Protein AF-A0AAJ1X9V8-F1 (afdb_monomer_lite)

pLDDT: mean 85.14, std 13.96, range [41.12, 97.44]

Sequence (132 aa):
MFTKIAKESKKNFLEWLINKDMLVNNEAIYLINYFINNYELLDKFHFVELEGLNKAPTTLEIRTKCGLKERQAHLEFIDKNKNFETNSISEVIHFLQYNPQLEVYIGIKMEKLLCIEILDIIEENPFYKDDK

Secondary structure (DSSP, 8-state):
---PPPHHHHHHHHHHHHHTT--SSHHHHHHHHHHHH-GGGGGTEEE--STTGGGSSEEEEEE-GGG-SS-S--EEEEETTTTEEE--HHHHHHHHHH-TT--EEEEEE--GGGHHHHHTT----TT-----

Radius of gyration: 13.92 Å; chains: 1; bounding box: 39×30×36 Å

Structure (mmCIF, N/CA/C/O backbone):
data_AF-A0AAJ1X9V8-F1
#
_entry.id   AF-A0AAJ1X9V8-F1
#
loop_
_atom_site.group_PDB
_atom_site.id
_atom_site.type_symbol
_atom_site.label_atom_id
_atom_site.label_alt_id
_atom_site.label_comp_id
_atom_site.label_asym_id
_atom_site.label_entity_id
_atom_site.label_seq_id
_atom_site.pdbx_PDB_ins_code
_atom_site.Cartn_x
_atom_site.Cartn_y
_atom_site.Cartn_z
_atom_site.occupancy
_atom_site.B_iso_or_equiv
_atom_site.auth_seq_id
_atom_site.auth_comp_id
_atom_site.auth_asym_id
_atom_site.auth_atom_id
_atom_site.pdbx_PDB_model_num
ATOM 1 N N . MET A 1 1 ? -19.697 -6.909 -3.182 1.00 41.12 1 MET A N 1
ATOM 2 C CA . MET A 1 1 ? -19.212 -7.934 -2.226 1.00 41.12 1 MET A CA 1
ATOM 3 C C . MET A 1 1 ? -17.741 -7.619 -2.123 1.00 41.12 1 MET A C 1
ATOM 5 O O . MET A 1 1 ? -17.102 -7.707 -3.153 1.00 41.12 1 MET A O 1
ATOM 9 N N . PHE A 1 2 ? -17.217 -7.204 -0.969 1.00 57.88 2 PHE A N 1
ATOM 10 C CA . PHE A 1 2 ? -15.798 -6.847 -0.899 1.00 57.88 2 PHE A CA 1
ATOM 11 C C . PHE A 1 2 ? -14.946 -8.098 -1.125 1.00 57.88 2 PHE A C 1
ATOM 13 O O . PHE A 1 2 ? -14.924 -9.002 -0.285 1.00 57.88 2 PHE A O 1
ATOM 20 N N . THR A 1 3 ? -14.303 -8.182 -2.287 1.00 67.25 3 THR A N 1
ATOM 21 C CA . THR A 1 3 ? -13.445 -9.313 -2.639 1.00 67.25 3 THR A CA 1
ATOM 22 C C . THR A 1 3 ? -12.133 -9.167 -1.887 1.00 67.25 3 THR A C 1
ATOM 24 O O . THR A 1 3 ? -11.298 -8.347 -2.247 1.00 67.25 3 THR A O 1
ATOM 27 N N . LYS A 1 4 ? -11.954 -9.952 -0.821 1.00 77.88 4 LYS A N 1
ATOM 28 C CA . LYS A 1 4 ? -10.675 -10.018 -0.115 1.00 77.88 4 LYS A CA 1
ATOM 29 C C . LYS A 1 4 ? -9.719 -10.914 -0.900 1.00 77.88 4 LYS A C 1
ATOM 31 O O . LYS A 1 4 ? -9.982 -12.105 -1.063 1.00 77.88 4 LYS A O 1
ATOM 36 N N . ILE A 1 5 ? -8.601 -10.351 -1.345 1.00 90.88 5 ILE A N 1
ATOM 37 C CA . ILE A 1 5 ? -7.533 -11.098 -2.018 1.00 90.88 5 ILE A CA 1
ATOM 38 C C . IL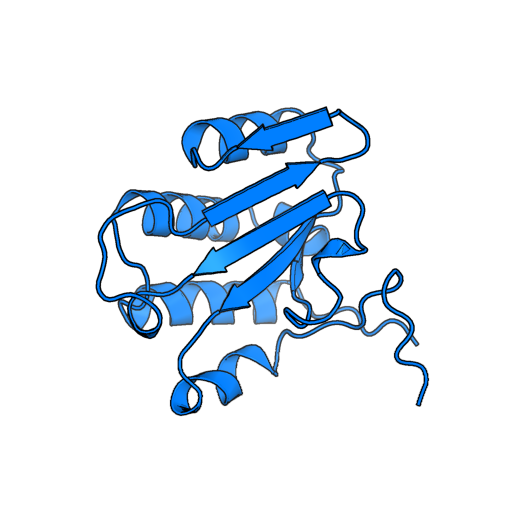E A 1 5 ? -6.659 -11.822 -0.985 1.00 90.88 5 ILE A C 1
ATOM 40 O O . ILE A 1 5 ? -6.370 -11.298 0.095 1.00 90.88 5 ILE A O 1
ATOM 44 N N . ALA A 1 6 ? -6.226 -13.040 -1.317 1.00 91.88 6 ALA A N 1
ATOM 45 C CA . ALA A 1 6 ? -5.348 -13.835 -0.466 1.00 91.88 6 ALA A CA 1
ATOM 46 C C . ALA A 1 6 ? -3.975 -13.163 -0.275 1.00 91.88 6 ALA A C 1
ATOM 48 O O . ALA A 1 6 ? -3.389 -12.635 -1.221 1.00 91.88 6 ALA A O 1
ATOM 49 N N . LYS A 1 7 ? -3.419 -13.247 0.944 1.00 93.50 7 LYS A N 1
ATOM 50 C CA . LYS A 1 7 ? -2.073 -12.728 1.257 1.00 93.50 7 LYS A CA 1
ATOM 51 C C . LYS A 1 7 ? -0.994 -13.278 0.321 1.00 93.50 7 LYS A C 1
ATOM 53 O O . LYS A 1 7 ? -0.075 -12.555 -0.047 1.00 93.50 7 LYS A O 1
ATOM 58 N N . GLU A 1 8 ? -1.120 -14.542 -0.071 1.00 94.06 8 GLU A N 1
ATOM 59 C CA . GLU A 1 8 ? -0.164 -15.210 -0.952 1.00 94.06 8 GLU A CA 1
ATOM 60 C C . GLU A 1 8 ? -0.135 -14.576 -2.346 1.00 94.06 8 GLU A C 1
ATOM 62 O O . GLU A 1 8 ? 0.944 -14.277 -2.846 1.00 94.06 8 GLU A O 1
ATOM 67 N N . SER A 1 9 ? -1.294 -14.248 -2.927 1.00 93.69 9 SER A N 1
ATOM 68 C CA . SER A 1 9 ? -1.371 -13.532 -4.208 1.00 93.69 9 SER A CA 1
ATOM 69 C C . SER A 1 9 ? -0.685 -12.166 -4.132 1.00 93.69 9 SER A C 1
ATOM 71 O O . SER A 1 9 ? 0.111 -11.820 -5.003 1.00 93.69 9 SER A O 1
ATOM 73 N N . LYS A 1 10 ? -0.919 -11.421 -3.042 1.00 94.94 10 LYS A N 1
ATOM 74 C CA . LYS A 1 10 ? -0.259 -10.129 -2.789 1.00 94.94 10 LYS A CA 1
ATOM 75 C C . LYS A 1 10 ? 1.256 -10.293 -2.687 1.00 94.94 10 LYS A C 1
ATOM 77 O O . LYS A 1 10 ? 1.998 -9.548 -3.318 1.00 94.94 10 LYS A O 1
ATOM 82 N N . LYS A 1 11 ? 1.724 -11.286 -1.927 1.00 95.19 11 LYS A N 1
ATOM 83 C CA . LYS A 1 11 ? 3.154 -11.583 -1.778 1.00 95.19 11 LYS A CA 1
ATOM 84 C C . LYS A 1 11 ? 3.799 -11.931 -3.121 1.00 95.19 11 LYS A C 1
ATOM 86 O O . LYS A 1 11 ? 4.819 -11.339 -3.460 1.00 95.19 11 LYS A O 1
ATOM 91 N N . ASN A 1 12 ? 3.180 -12.824 -3.892 1.00 93.88 12 ASN A N 1
ATOM 92 C CA . ASN A 1 12 ? 3.675 -13.247 -5.203 1.00 93.88 12 ASN A CA 1
ATOM 93 C C . ASN A 1 12 ? 3.793 -12.058 -6.165 1.00 93.88 12 ASN A C 1
ATOM 95 O O . ASN A 1 12 ? 4.797 -11.924 -6.864 1.00 93.88 12 ASN A O 1
ATOM 99 N N . PHE A 1 13 ? 2.810 -11.151 -6.156 1.00 92.75 13 PHE A N 1
ATOM 100 C CA . PHE A 1 13 ? 2.881 -9.915 -6.931 1.00 92.75 13 PHE A CA 1
ATOM 101 C C . PHE A 1 13 ? 4.042 -9.011 -6.484 1.00 92.75 13 PHE A C 1
ATOM 103 O O . PHE A 1 13 ? 4.776 -8.493 -7.323 1.00 92.75 13 PHE A O 1
ATOM 110 N N . LEU A 1 14 ? 4.244 -8.821 -5.176 1.00 92.19 14 LEU A N 1
ATOM 111 C CA . LEU A 1 14 ? 5.343 -7.994 -4.663 1.00 92.19 14 LEU A CA 1
ATOM 112 C C . LEU A 1 14 ? 6.723 -8.578 -5.015 1.00 92.19 14 LEU A C 1
ATOM 114 O O . LEU A 1 14 ? 7.632 -7.832 -5.385 1.00 92.19 14 LEU A O 1
ATOM 118 N N . GLU A 1 15 ? 6.876 -9.901 -4.953 1.00 92.38 15 GLU A N 1
ATOM 119 C CA . GLU A 1 15 ? 8.089 -10.597 -5.398 1.00 92.38 15 GLU A CA 1
ATOM 120 C C . GLU A 1 15 ? 8.301 -10.436 -6.911 1.00 92.38 15 GLU A C 1
ATOM 122 O O . GLU A 1 15 ? 9.410 -10.128 -7.357 1.00 92.38 15 GLU A O 1
ATOM 127 N N . TRP A 1 16 ? 7.239 -10.571 -7.712 1.00 90.19 16 TRP A N 1
ATOM 128 C CA . TRP A 1 16 ? 7.274 -10.292 -9.149 1.00 90.19 16 TRP A CA 1
ATOM 129 C C . TRP A 1 16 ? 7.700 -8.843 -9.438 1.00 90.19 16 TRP A C 1
ATOM 131 O O . TRP A 1 16 ? 8.563 -8.622 -10.291 1.00 90.19 16 TRP A O 1
ATOM 141 N N . LEU A 1 17 ? 7.176 -7.869 -8.685 1.00 86.75 17 LEU A N 1
ATOM 142 C CA . LEU A 1 17 ? 7.467 -6.442 -8.850 1.00 86.75 17 LEU A CA 1
ATOM 143 C C . LEU A 1 17 ? 8.957 -6.128 -8.634 1.00 86.75 17 LEU A C 1
ATOM 145 O O . LEU A 1 17 ? 9.538 -5.344 -9.391 1.00 86.75 17 LEU A O 1
ATOM 149 N N . ILE A 1 18 ? 9.586 -6.762 -7.637 1.00 86.38 18 ILE A N 1
ATOM 150 C CA . ILE A 1 18 ? 11.037 -6.668 -7.404 1.00 86.38 18 ILE A CA 1
ATOM 151 C C . ILE A 1 18 ? 11.807 -7.347 -8.542 1.00 86.38 18 ILE A C 1
ATOM 153 O O . ILE A 1 18 ? 12.726 -6.750 -9.102 1.00 86.38 18 ILE A O 1
ATOM 157 N N . ASN A 1 19 ? 11.427 -8.573 -8.913 1.00 85.75 19 ASN A N 1
ATOM 158 C CA . ASN A 1 19 ? 12.141 -9.372 -9.915 1.00 85.75 19 ASN A CA 1
ATOM 159 C C . ASN A 1 19 ? 12.144 -8.738 -11.312 1.00 85.75 19 ASN A C 1
ATOM 161 O O . ASN A 1 19 ? 13.069 -8.961 -12.093 1.00 85.75 19 ASN A O 1
ATOM 165 N N . LYS A 1 20 ? 11.127 -7.938 -11.641 1.00 80.25 20 LYS A N 1
ATOM 166 C CA . LYS A 1 20 ? 11.059 -7.181 -12.899 1.00 80.25 20 LYS A CA 1
ATOM 167 C C . LYS A 1 20 ? 11.894 -5.899 -12.896 1.00 80.25 20 LYS A C 1
ATOM 169 O O . LYS A 1 20 ? 11.856 -5.169 -13.882 1.00 80.25 20 LYS A O 1
ATOM 174 N N . ASP A 1 21 ? 12.625 -5.619 -11.815 1.00 71.19 21 ASP A N 1
ATOM 175 C CA . ASP A 1 21 ? 13.416 -4.399 -11.621 1.00 71.19 21 ASP A CA 1
ATOM 176 C C . ASP A 1 21 ? 12.591 -3.117 -11.857 1.00 71.19 21 ASP A C 1
ATOM 178 O O . ASP A 1 21 ? 13.103 -2.085 -12.284 1.00 71.19 21 ASP A O 1
ATOM 182 N N . MET A 1 22 ? 11.283 -3.152 -11.572 1.00 71.06 22 MET A N 1
ATOM 183 C CA . MET A 1 22 ? 10.367 -2.035 -11.850 1.00 71.06 22 MET A CA 1
ATOM 184 C C . MET A 1 22 ? 10.496 -0.883 -10.845 1.00 71.06 22 MET A C 1
ATOM 186 O O . MET A 1 22 ? 9.930 0.193 -11.051 1.00 71.06 22 MET A O 1
ATOM 190 N N . LEU A 1 23 ? 11.231 -1.090 -9.754 1.00 70.94 23 LEU A N 1
ATOM 191 C CA . LEU A 1 23 ? 11.399 -0.126 -8.670 1.00 70.94 23 LEU A CA 1
ATOM 192 C C . LEU A 1 23 ? 12.619 0.755 -8.917 1.00 70.94 23 LEU A C 1
ATOM 194 O O . LEU A 1 23 ? 13.697 0.262 -9.229 1.00 70.94 23 LEU A O 1
ATOM 198 N N . VAL A 1 24 ? 12.444 2.070 -8.789 1.00 65.94 24 VAL A N 1
ATOM 199 C CA . VAL A 1 24 ? 13.407 3.079 -9.269 1.00 65.94 24 VAL A CA 1
ATOM 200 C C . VAL A 1 24 ? 14.693 3.138 -8.454 1.00 65.94 24 VAL A C 1
ATOM 202 O O . VAL A 1 24 ? 15.742 3.475 -8.999 1.00 65.94 24 VAL A O 1
ATOM 205 N N . ASN A 1 25 ? 14.622 2.820 -7.161 1.00 72.25 25 ASN A N 1
ATOM 206 C CA . ASN A 1 25 ? 15.746 2.938 -6.242 1.00 72.25 25 ASN A CA 1
ATOM 207 C C . ASN A 1 25 ? 15.747 1.834 -5.167 1.00 72.25 25 ASN A C 1
ATOM 209 O O . ASN A 1 25 ? 14.761 1.123 -4.960 1.00 72.25 25 ASN A O 1
ATOM 213 N N . ASN A 1 26 ? 16.877 1.727 -4.462 1.00 80.44 26 ASN A N 1
ATOM 214 C CA . ASN A 1 26 ? 17.083 0.752 -3.389 1.00 80.44 26 ASN A CA 1
ATOM 215 C C . ASN A 1 26 ? 16.113 0.940 -2.216 1.00 80.44 26 ASN A C 1
ATOM 217 O O . ASN A 1 26 ? 15.769 -0.033 -1.552 1.00 80.44 26 ASN A O 1
ATOM 221 N N . GLU A 1 27 ? 15.660 2.167 -1.959 1.00 80.75 27 GLU A N 1
ATOM 222 C CA . GLU A 1 27 ? 14.718 2.433 -0.873 1.00 80.75 27 GLU A CA 1
ATOM 223 C C . GLU A 1 27 ? 13.347 1.816 -1.174 1.00 80.75 27 GLU A C 1
ATOM 225 O O . GLU A 1 27 ? 12.765 1.164 -0.312 1.00 80.75 27 GLU A O 1
ATOM 230 N N . ALA A 1 28 ? 12.831 1.950 -2.398 1.00 80.94 28 ALA A N 1
ATOM 231 C CA . ALA A 1 28 ? 11.555 1.347 -2.779 1.00 80.94 28 ALA A CA 1
ATOM 232 C C . ALA A 1 28 ? 11.626 -0.184 -2.692 1.00 80.94 28 ALA A C 1
ATOM 234 O O . ALA A 1 28 ? 10.711 -0.816 -2.168 1.00 80.94 28 ALA A O 1
ATOM 235 N N . ILE A 1 29 ? 12.748 -0.775 -3.118 1.00 86.31 29 ILE A N 1
ATOM 236 C CA . ILE A 1 29 ? 13.023 -2.208 -2.928 1.00 86.31 29 ILE A CA 1
ATOM 237 C C . ILE A 1 29 ? 13.000 -2.564 -1.435 1.00 86.31 29 ILE A C 1
ATOM 239 O O . ILE A 1 29 ? 12.439 -3.590 -1.058 1.00 86.31 29 ILE A O 1
ATOM 243 N N . TYR A 1 30 ? 13.564 -1.716 -0.574 1.00 89.19 30 TYR A N 1
ATOM 244 C CA . TYR A 1 30 ? 13.553 -1.919 0.873 1.00 89.19 30 TYR A CA 1
ATOM 245 C C . TYR A 1 30 ? 12.134 -1.906 1.460 1.00 89.19 30 TYR A C 1
ATOM 247 O O . TYR A 1 30 ? 11.811 -2.787 2.255 1.00 89.19 30 TYR A O 1
ATOM 255 N N . LEU A 1 31 ? 11.261 -0.989 1.027 1.00 91.12 31 LEU A N 1
ATOM 256 C CA . LEU A 1 31 ? 9.857 -0.980 1.451 1.00 91.12 31 LEU A CA 1
ATOM 257 C C . LEU A 1 31 ? 9.112 -2.247 1.016 1.00 91.12 31 LEU A C 1
ATOM 259 O O . LEU A 1 31 ? 8.416 -2.861 1.822 1.00 91.12 31 LEU A O 1
ATOM 263 N N . ILE A 1 32 ? 9.263 -2.659 -0.245 1.00 91.69 32 ILE A N 1
ATOM 264 C CA . ILE A 1 32 ? 8.577 -3.858 -0.740 1.00 91.69 32 ILE A CA 1
ATOM 265 C C . ILE A 1 32 ? 9.105 -5.115 -0.039 1.00 91.69 32 ILE A C 1
ATOM 267 O O . ILE A 1 32 ? 8.316 -5.956 0.386 1.00 91.69 32 ILE A O 1
ATOM 271 N N . ASN A 1 33 ? 10.418 -5.214 0.186 1.00 92.31 33 ASN A N 1
ATOM 272 C CA . ASN A 1 33 ? 10.994 -6.285 1.000 1.00 92.31 33 ASN A CA 1
ATOM 273 C C . ASN A 1 33 ? 10.467 -6.260 2.437 1.00 92.31 33 ASN A C 1
ATOM 275 O O . ASN A 1 33 ? 10.203 -7.316 3.009 1.00 92.31 33 ASN A O 1
ATOM 279 N N . TYR A 1 34 ? 10.280 -5.078 3.028 1.00 93.75 34 TYR A N 1
ATOM 280 C CA . TYR A 1 34 ? 9.643 -4.954 4.336 1.00 93.75 34 TYR A CA 1
ATOM 281 C C . TYR A 1 34 ? 8.220 -5.530 4.310 1.00 93.75 34 TYR A C 1
ATOM 283 O O . TYR A 1 34 ? 7.874 -6.297 5.206 1.00 93.75 34 TYR A O 1
ATOM 291 N N . PHE A 1 35 ? 7.424 -5.266 3.272 1.00 94.19 35 PHE A N 1
ATOM 292 C CA . PHE A 1 35 ? 6.084 -5.850 3.129 1.00 94.19 35 PHE A CA 1
ATOM 293 C C . PHE A 1 35 ? 6.118 -7.376 2.988 1.00 94.19 35 PHE A C 1
ATOM 295 O O . PHE A 1 35 ? 5.374 -8.068 3.679 1.00 94.19 35 PHE A O 1
ATOM 302 N N . ILE A 1 36 ? 7.013 -7.910 2.152 1.00 94.12 36 ILE A N 1
ATOM 303 C CA . ILE A 1 36 ? 7.173 -9.360 1.941 1.00 94.12 36 ILE A CA 1
ATOM 304 C C . ILE A 1 36 ? 7.584 -10.068 3.241 1.00 94.12 36 ILE A C 1
ATOM 306 O O . ILE A 1 36 ? 7.046 -11.128 3.566 1.00 94.12 36 ILE A O 1
ATOM 310 N N . ASN A 1 37 ? 8.512 -9.477 4.000 1.00 94.62 37 ASN A N 1
ATOM 311 C CA . ASN A 1 37 ? 9.020 -10.046 5.250 1.00 94.62 37 ASN A CA 1
ATOM 312 C C . ASN A 1 37 ? 8.016 -9.949 6.410 1.00 94.62 37 ASN A C 1
ATOM 314 O O . ASN A 1 37 ? 8.090 -10.739 7.349 1.00 94.62 37 ASN A O 1
ATOM 318 N N . ASN A 1 38 ? 7.069 -9.011 6.350 1.00 94.81 38 ASN A N 1
ATOM 319 C CA . ASN A 1 38 ? 6.035 -8.816 7.364 1.00 94.81 38 ASN A CA 1
ATOM 320 C C . ASN A 1 38 ? 4.681 -9.282 6.822 1.00 94.81 38 ASN A C 1
ATOM 322 O O . ASN A 1 38 ? 3.769 -8.486 6.616 1.00 94.81 38 ASN A O 1
ATOM 326 N N . TYR A 1 39 ? 4.559 -10.594 6.607 1.00 92.62 39 TYR A N 1
ATOM 327 C CA . TYR A 1 39 ? 3.422 -11.219 5.923 1.00 92.62 39 TYR A CA 1
ATOM 328 C C . TYR A 1 39 ? 2.046 -10.829 6.490 1.00 92.62 39 TYR A C 1
ATOM 330 O O . TYR A 1 39 ? 1.089 -10.676 5.738 1.00 92.62 39 TYR A O 1
ATOM 338 N N . GLU A 1 40 ? 1.942 -10.603 7.801 1.00 91.94 40 GLU A N 1
ATOM 339 C CA . GLU A 1 40 ? 0.692 -10.185 8.451 1.00 91.94 40 GLU A CA 1
ATOM 340 C C . GLU A 1 40 ? 0.214 -8.786 8.031 1.00 91.94 40 GLU A C 1
ATOM 342 O O . GLU A 1 40 ? -0.988 -8.532 8.036 1.00 91.94 40 GLU A O 1
ATOM 347 N N . LEU A 1 41 ? 1.108 -7.893 7.587 1.00 93.00 41 LEU A N 1
ATOM 348 C CA . LEU A 1 41 ? 0.710 -6.588 7.045 1.00 93.00 41 LEU A CA 1
ATOM 349 C C . LEU A 1 41 ? -0.080 -6.728 5.739 1.00 93.00 41 LEU A C 1
ATOM 351 O O . LEU A 1 41 ? -0.923 -5.888 5.443 1.00 93.00 41 LEU A O 1
ATOM 355 N N . LEU A 1 42 ? 0.130 -7.806 4.974 1.00 93.88 42 LEU A N 1
ATOM 356 C CA . LEU A 1 42 ? -0.576 -8.022 3.707 1.00 93.88 42 LEU A CA 1
ATOM 357 C C . LEU A 1 42 ? -2.081 -8.261 3.896 1.00 93.88 42 LEU A C 1
ATOM 359 O O . LEU A 1 42 ? -2.854 -8.052 2.961 1.00 93.88 42 LEU A O 1
ATOM 363 N N . ASP A 1 43 ? -2.516 -8.664 5.095 1.00 93.44 43 ASP A N 1
ATOM 364 C CA . ASP A 1 43 ? -3.943 -8.726 5.434 1.00 93.44 43 ASP A CA 1
ATOM 365 C C . ASP A 1 43 ? -4.579 -7.337 5.557 1.00 93.44 43 ASP A C 1
ATOM 367 O O . ASP A 1 43 ? -5.795 -7.228 5.406 1.00 93.44 43 ASP A O 1
ATOM 371 N N . LYS A 1 44 ? -3.759 -6.317 5.836 1.00 95.00 44 LYS A N 1
ATOM 372 C CA . LYS A 1 44 ? -4.153 -4.922 6.061 1.00 95.00 44 LYS A CA 1
ATOM 373 C C . LYS A 1 44 ? -3.933 -4.019 4.856 1.00 95.00 44 LYS A C 1
ATOM 375 O O . LYS A 1 44 ? -4.301 -2.849 4.860 1.00 95.00 44 LYS A O 1
ATOM 380 N N . PHE A 1 45 ? -3.261 -4.532 3.836 1.00 95.62 45 PHE A N 1
ATOM 381 C CA . PHE A 1 45 ? -2.947 -3.778 2.635 1.00 95.62 45 PHE A CA 1
ATOM 382 C C . PHE A 1 45 ? -3.945 -4.112 1.548 1.00 95.62 45 PHE A C 1
ATOM 384 O O . PHE A 1 45 ? -3.992 -5.252 1.095 1.00 95.62 45 PHE A O 1
ATOM 391 N N . HIS A 1 46 ? -4.708 -3.118 1.120 1.00 95.31 46 HIS A N 1
ATOM 392 C CA . HIS A 1 46 ? -5.696 -3.247 0.060 1.00 95.31 46 HIS A CA 1
ATOM 393 C C . HIS A 1 46 ? -5.140 -2.625 -1.206 1.00 95.31 46 HIS A C 1
ATOM 395 O O . HIS A 1 46 ? -5.013 -1.404 -1.289 1.00 95.31 46 HIS A O 1
ATOM 401 N N . PHE A 1 47 ? -4.783 -3.449 -2.184 1.00 94.38 47 PHE A N 1
ATOM 402 C CA . PHE A 1 47 ? -4.348 -2.926 -3.473 1.00 94.38 47 PHE A CA 1
ATOM 403 C C . PHE A 1 47 ? -5.587 -2.511 -4.250 1.00 94.38 47 PHE A C 1
ATOM 405 O O . PHE A 1 47 ? -6.472 -3.323 -4.471 1.00 94.38 47 PHE A O 1
ATOM 412 N N . VAL A 1 48 ? -5.681 -1.243 -4.621 1.00 93.38 48 VAL A N 1
ATOM 413 C CA . VAL A 1 48 ? -6.866 -0.679 -5.275 1.00 93.38 48 VAL A CA 1
ATOM 414 C C . VAL A 1 48 ? -6.461 0.059 -6.537 1.00 93.38 48 VAL A C 1
ATOM 416 O O . VAL A 1 48 ? 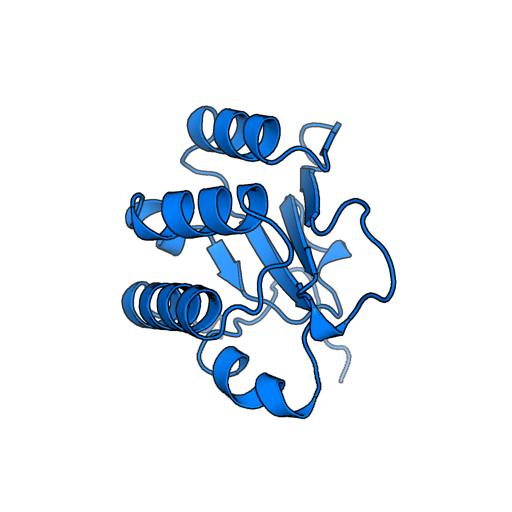-5.289 0.395 -6.740 1.00 93.38 48 VAL A O 1
ATOM 419 N N . GLU A 1 49 ? -7.435 0.321 -7.402 1.00 90.50 49 GLU A N 1
ATOM 420 C CA . GLU A 1 49 ? -7.198 1.191 -8.545 1.00 90.50 49 GLU A CA 1
ATOM 421 C C . GLU A 1 49 ? -6.718 2.575 -8.081 1.00 90.50 49 GLU A C 1
ATOM 423 O O . GLU A 1 49 ? -7.110 3.088 -7.030 1.00 90.50 49 GLU A O 1
ATOM 428 N N . LEU A 1 50 ? -5.837 3.193 -8.875 1.00 88.88 50 LEU A N 1
ATOM 429 C CA . LEU A 1 50 ? -5.372 4.558 -8.602 1.00 88.88 50 LEU A CA 1
ATOM 430 C C . LEU A 1 50 ? -6.538 5.549 -8.595 1.00 88.88 50 LEU A C 1
ATOM 432 O O . LEU A 1 50 ? -6.522 6.531 -7.850 1.00 88.88 50 LEU A O 1
ATOM 436 N N . GLU A 1 51 ? -7.549 5.290 -9.425 1.00 87.62 51 GLU A N 1
ATOM 437 C CA . GLU A 1 51 ? -8.788 6.043 -9.393 1.00 87.62 51 GLU A CA 1
ATOM 438 C C . GLU A 1 51 ? -9.519 5.773 -8.071 1.00 87.62 51 GLU A C 1
ATOM 440 O O . GLU A 1 51 ? -9.813 4.640 -7.708 1.00 87.62 51 GLU A O 1
ATOM 445 N N . GLY A 1 52 ? -9.752 6.831 -7.293 1.00 84.81 52 GLY A N 1
ATOM 446 C CA . GLY A 1 52 ? -10.396 6.713 -5.988 1.00 84.81 52 GLY A CA 1
ATOM 447 C C . GLY A 1 52 ? -9.472 6.376 -4.818 1.00 84.81 52 GLY A C 1
ATOM 448 O O . GLY A 1 52 ? -9.937 6.420 -3.676 1.00 84.81 52 GLY A O 1
ATOM 449 N N . LEU A 1 53 ? -8.172 6.130 -5.043 1.00 93.00 53 LEU A N 1
ATOM 450 C CA . LEU A 1 53 ? -7.190 5.926 -3.966 1.00 93.00 53 LEU A CA 1
ATOM 451 C C . LEU A 1 53 ? -7.278 7.054 -2.931 1.00 93.00 53 LEU A C 1
ATOM 453 O O . LEU A 1 53 ? -7.454 6.811 -1.740 1.00 93.00 53 LEU A O 1
ATOM 457 N N . ASN A 1 54 ? -7.293 8.301 -3.407 1.00 91.62 54 ASN A N 1
ATOM 458 C CA . ASN A 1 54 ? -7.392 9.503 -2.582 1.00 91.62 54 ASN A CA 1
ATOM 459 C C . ASN A 1 54 ? -8.700 9.633 -1.777 1.00 91.62 54 ASN A C 1
ATOM 461 O O . ASN A 1 54 ? -8.850 10.613 -1.046 1.00 91.62 54 ASN A O 1
ATOM 465 N N . LYS A 1 55 ? -9.662 8.712 -1.891 1.00 93.88 55 LYS A N 1
ATOM 466 C CA . LYS A 1 55 ? -10.865 8.667 -1.046 1.00 93.88 55 LYS A CA 1
ATOM 467 C C . LYS A 1 55 ? -10.645 7.874 0.235 1.00 93.88 55 LYS A C 1
ATOM 469 O O . LYS A 1 55 ? -11.309 8.161 1.227 1.00 93.88 55 LYS A O 1
ATOM 474 N N . ALA A 1 56 ? -9.688 6.951 0.246 1.00 95.19 56 ALA A N 1
ATOM 475 C CA . ALA A 1 56 ? -9.376 6.156 1.422 1.00 95.19 56 ALA A CA 1
ATOM 476 C C . ALA A 1 56 ? -8.735 7.011 2.541 1.00 95.19 56 ALA A C 1
ATOM 478 O O . ALA A 1 56 ? -8.168 8.078 2.263 1.00 95.19 56 ALA A O 1
ATOM 479 N N . PRO A 1 57 ? -8.854 6.595 3.817 1.00 95.75 57 PRO A N 1
ATOM 480 C CA . PRO A 1 57 ? -8.317 7.340 4.957 1.00 95.75 57 PRO A CA 1
ATOM 481 C C . PRO A 1 57 ? -6.789 7.286 5.034 1.00 95.75 57 PRO A C 1
ATOM 483 O O . PRO A 1 57 ? -6.166 8.298 5.357 1.00 95.75 57 PRO A O 1
ATOM 486 N N . THR A 1 58 ? -6.211 6.130 4.704 1.00 97.38 58 THR A N 1
ATOM 487 C CA . THR A 1 58 ? -4.768 5.901 4.676 1.00 97.38 58 THR A CA 1
ATOM 488 C C . THR A 1 58 ? -4.380 5.358 3.313 1.00 97.38 58 THR A C 1
ATOM 490 O O . THR A 1 58 ? -4.851 4.292 2.912 1.00 97.38 58 THR A O 1
ATOM 493 N N . THR A 1 59 ? -3.535 6.090 2.601 1.00 97.31 59 THR A N 1
ATOM 494 C CA . THR A 1 59 ? -3.153 5.799 1.222 1.00 97.31 59 THR A CA 1
ATOM 495 C C . THR A 1 59 ? -1.652 5.680 1.081 1.00 97.31 59 THR A C 1
ATOM 497 O O . THR A 1 59 ? -0.900 6.427 1.703 1.00 97.31 59 THR A O 1
ATOM 500 N N . LEU A 1 60 ? -1.234 4.778 0.206 1.00 95.88 60 LEU A N 1
ATOM 501 C CA . LEU A 1 60 ? 0.133 4.629 -0.251 1.00 95.88 60 LEU A CA 1
ATOM 502 C C . LEU A 1 60 ? 0.126 4.568 -1.781 1.00 95.88 60 LEU A C 1
ATOM 504 O O . LEU A 1 60 ? -0.281 3.566 -2.366 1.00 95.88 60 LEU A O 1
ATOM 508 N N . GLU A 1 61 ? 0.566 5.629 -2.444 1.00 93.06 61 GLU A N 1
ATOM 509 C CA . GLU A 1 61 ? 0.797 5.602 -3.889 1.00 93.06 61 GLU A CA 1
ATOM 510 C C . GLU A 1 61 ? 2.252 5.211 -4.166 1.00 93.06 61 GLU A C 1
ATOM 512 O O . GLU A 1 61 ? 3.166 5.793 -3.589 1.00 93.06 61 GLU A O 1
ATOM 517 N N . ILE A 1 62 ? 2.481 4.251 -5.066 1.00 89.38 62 ILE A N 1
ATOM 518 C CA . ILE A 1 62 ? 3.816 3.831 -5.518 1.00 89.38 62 ILE A CA 1
ATOM 519 C C . ILE A 1 62 ? 3.922 4.046 -7.028 1.00 89.38 62 ILE A C 1
ATOM 521 O O . ILE A 1 62 ? 3.082 3.582 -7.800 1.00 89.38 62 ILE A O 1
ATOM 525 N N . ARG A 1 63 ? 4.986 4.711 -7.482 1.00 85.25 63 ARG A N 1
ATOM 526 C CA . ARG A 1 63 ? 5.251 4.983 -8.904 1.00 85.25 63 ARG A CA 1
ATOM 527 C C . ARG A 1 63 ? 6.462 4.175 -9.373 1.00 85.25 63 ARG A C 1
ATOM 529 O O . ARG A 1 63 ? 7.557 4.313 -8.838 1.00 85.25 63 ARG A O 1
ATOM 536 N N . THR A 1 64 ? 6.274 3.321 -10.376 1.00 78.88 64 THR A N 1
ATOM 537 C CA . THR A 1 64 ? 7.348 2.474 -10.936 1.00 78.88 64 THR A CA 1
ATOM 538 C C . THR A 1 64 ? 8.227 3.240 -11.942 1.00 78.88 64 THR A C 1
ATOM 540 O O . THR A 1 64 ? 7.827 4.294 -12.446 1.00 78.88 64 THR A O 1
ATOM 543 N N . LYS A 1 65 ? 9.423 2.707 -12.261 1.00 70.75 65 LYS A N 1
ATOM 544 C CA . LYS A 1 65 ? 10.438 3.298 -13.176 1.00 70.75 65 LYS A CA 1
ATOM 545 C C . LYS A 1 65 ? 9.850 3.785 -14.494 1.00 70.75 65 LYS A C 1
ATOM 547 O O . LYS A 1 65 ? 10.207 4.841 -15.000 1.00 70.75 65 LYS A O 1
ATOM 552 N N . CYS A 1 66 ? 8.914 3.015 -15.015 1.00 56.56 66 CYS A N 1
ATOM 553 C CA . CYS A 1 66 ? 8.271 3.208 -16.301 1.00 56.56 66 CYS A CA 1
ATOM 554 C C . CYS A 1 66 ? 7.337 4.435 -16.383 1.00 56.56 66 CYS A C 1
ATOM 556 O O . CYS A 1 66 ? 6.880 4.803 -17.461 1.00 56.56 66 CYS A O 1
ATOM 558 N N . GLY A 1 67 ? 7.049 5.104 -15.260 1.00 52.44 67 GLY A N 1
ATOM 559 C CA . GLY A 1 67 ? 6.221 6.314 -15.224 1.00 52.44 67 GLY A CA 1
ATOM 560 C C . GLY A 1 67 ? 6.993 7.636 -15.188 1.00 52.44 67 GLY A C 1
ATOM 561 O O . GLY A 1 67 ? 6.356 8.690 -15.207 1.00 52.44 67 GLY A O 1
ATOM 562 N N . LEU A 1 68 ? 8.328 7.614 -15.083 1.00 50.44 68 LEU A N 1
ATOM 563 C CA . LEU A 1 68 ? 9.120 8.795 -14.729 1.00 50.44 68 LEU A CA 1
ATOM 564 C C . LEU A 1 68 ? 10.373 8.952 -15.597 1.00 50.44 68 LEU A C 1
ATOM 566 O O . LEU A 1 68 ? 11.186 8.045 -15.733 1.00 50.44 68 LEU A O 1
ATOM 570 N N . LYS A 1 69 ? 10.568 10.169 -16.119 1.00 52.41 69 LYS A N 1
ATOM 571 C CA . LYS A 1 69 ? 11.868 10.647 -16.618 1.00 52.41 69 LYS A CA 1
ATOM 572 C C . LYS A 1 69 ? 12.770 11.185 -15.492 1.00 52.41 69 LYS A C 1
ATOM 574 O O . LYS A 1 69 ? 13.917 11.524 -15.762 1.00 52.41 69 LYS A O 1
ATOM 579 N N . GLU A 1 70 ? 12.283 11.276 -14.250 1.00 49.53 70 GLU A N 1
ATOM 580 C CA . GLU A 1 70 ? 12.938 12.034 -13.172 1.00 49.53 70 GLU A CA 1
ATOM 581 C C . GLU A 1 70 ? 13.096 11.268 -11.848 1.00 49.53 70 GLU A C 1
ATOM 583 O O . GLU A 1 70 ? 12.357 10.334 -11.553 1.00 49.53 70 GLU A O 1
ATOM 588 N N . ARG A 1 71 ? 14.096 11.696 -11.059 1.00 48.31 71 ARG A N 1
ATOM 589 C CA . ARG A 1 71 ? 14.713 11.016 -9.899 1.00 48.31 71 ARG A CA 1
ATOM 590 C C . ARG A 1 71 ? 14.153 11.421 -8.518 1.00 48.31 71 ARG A C 1
ATOM 592 O O . ARG A 1 71 ? 14.886 11.321 -7.536 1.00 48.31 71 ARG A O 1
ATOM 599 N N . GLN A 1 72 ? 12.927 11.936 -8.405 1.00 48.56 72 GLN A N 1
ATOM 600 C CA . GLN A 1 72 ? 12.385 12.387 -7.108 1.00 48.56 72 GLN A CA 1
ATOM 601 C C . GLN A 1 72 ? 11.043 11.731 -6.745 1.00 48.56 72 GLN A C 1
ATOM 603 O O . GLN A 1 72 ? 10.204 11.498 -7.612 1.00 48.56 72 GLN A O 1
ATOM 608 N N . ALA A 1 73 ? 10.932 11.406 -5.447 1.00 51.84 73 ALA A N 1
ATOM 609 C CA . ALA A 1 73 ? 9.822 10.820 -4.683 1.00 51.84 73 ALA A CA 1
ATOM 610 C C . ALA A 1 73 ? 8.836 9.935 -5.472 1.00 51.84 73 ALA A C 1
ATOM 612 O O . ALA A 1 73 ? 7.840 10.380 -6.039 1.00 51.84 73 ALA A O 1
ATOM 613 N N . HIS A 1 74 ? 9.113 8.632 -5.461 1.00 74.88 74 HIS A N 1
ATOM 614 C CA . HIS A 1 74 ? 8.341 7.595 -6.162 1.00 74.88 74 HIS A CA 1
ATOM 615 C C . HIS A 1 74 ? 7.267 6.952 -5.288 1.00 74.88 74 HIS A C 1
ATOM 617 O O . HIS A 1 74 ? 6.762 5.874 -5.602 1.00 74.88 74 HIS A O 1
ATOM 623 N N . LEU A 1 75 ? 6.964 7.604 -4.174 1.00 88.06 75 LEU A N 1
ATOM 624 C CA . LEU A 1 75 ? 6.062 7.127 -3.157 1.00 88.06 75 LEU A CA 1
ATOM 625 C C . LEU A 1 75 ? 5.446 8.320 -2.438 1.00 88.06 75 LEU A C 1
ATOM 627 O O . LEU A 1 75 ? 6.162 9.275 -2.146 1.00 88.06 75 LEU A O 1
ATOM 631 N N . GLU A 1 76 ? 4.160 8.221 -2.136 1.00 92.50 76 GLU A N 1
ATOM 632 C CA . GLU A 1 76 ? 3.428 9.175 -1.306 1.00 92.50 76 GLU A CA 1
ATOM 633 C C . GLU A 1 76 ? 2.563 8.392 -0.317 1.00 92.50 76 GLU A C 1
ATOM 635 O O . GLU A 1 76 ? 1.730 7.576 -0.719 1.00 92.50 76 GLU A O 1
ATOM 640 N N . PHE A 1 77 ? 2.794 8.601 0.977 1.00 96.12 77 PHE A N 1
ATOM 641 C CA . PHE A 1 77 ? 2.016 8.004 2.056 1.00 96.12 77 PHE A CA 1
ATOM 642 C C . PHE A 1 77 ? 1.251 9.090 2.798 1.00 96.12 77 PHE A C 1
ATOM 644 O O . PHE A 1 77 ? 1.849 10.065 3.249 1.00 96.12 77 PHE A O 1
ATOM 651 N N . ILE A 1 78 ? -0.056 8.902 2.967 1.00 97.25 78 ILE A N 1
ATOM 652 C CA . ILE A 1 78 ? -0.939 9.859 3.639 1.00 97.25 78 ILE A CA 1
ATOM 653 C C . ILE A 1 78 ? -1.854 9.093 4.593 1.00 97.25 78 ILE A C 1
ATOM 655 O O . ILE A 1 78 ? -2.557 8.182 4.173 1.00 97.25 78 ILE A O 1
ATOM 659 N N . ASP A 1 79 ? -1.901 9.491 5.862 1.00 97.44 79 ASP A N 1
ATOM 660 C CA . ASP A 1 79 ? -2.932 9.121 6.836 1.00 97.44 79 ASP A CA 1
ATOM 661 C C . ASP A 1 79 ? -3.682 10.395 7.248 1.00 97.44 79 ASP A C 1
ATOM 663 O O . ASP A 1 79 ? -3.178 11.238 7.999 1.00 97.44 79 ASP A O 1
ATOM 667 N N . LYS A 1 80 ? -4.912 10.542 6.748 1.00 95.44 80 LYS A N 1
ATOM 668 C CA . LYS A 1 80 ? -5.745 11.733 6.983 1.00 95.44 80 LYS A CA 1
ATOM 669 C C . LYS A 1 80 ? -6.256 11.824 8.412 1.00 95.44 80 LYS A C 1
ATOM 671 O O . LYS A 1 80 ? -6.483 12.919 8.912 1.00 95.44 80 LYS A O 1
ATOM 676 N N . ASN A 1 81 ? -6.445 10.686 9.074 1.00 94.75 81 ASN A N 1
ATOM 677 C CA . ASN A 1 81 ? -6.953 10.658 10.443 1.00 94.75 81 ASN A CA 1
ATOM 678 C C . ASN A 1 81 ? -5.894 11.165 11.428 1.00 94.75 81 ASN A C 1
ATOM 680 O O . ASN A 1 81 ? -6.237 11.755 12.452 1.00 94.75 81 ASN A O 1
ATOM 684 N N . LYS A 1 82 ? -4.611 10.947 11.116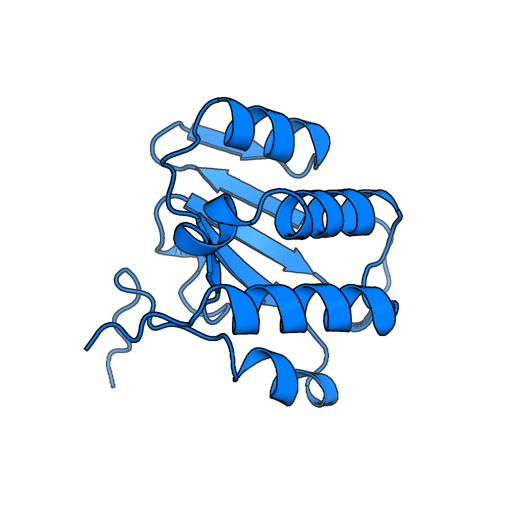 1.00 94.19 82 LYS A N 1
ATOM 685 C CA . LYS A 1 82 ? -3.474 11.395 11.930 1.00 94.19 82 LYS A CA 1
ATOM 686 C C . LYS A 1 82 ? -2.787 12.653 11.396 1.00 94.19 82 LYS A C 1
ATOM 688 O O . LYS A 1 82 ? -1.813 13.084 12.006 1.00 94.19 82 LYS A O 1
ATOM 693 N N . ASN A 1 83 ? -3.287 13.248 10.308 1.00 95.12 83 ASN A N 1
ATOM 694 C CA . ASN A 1 83 ? -2.655 14.372 9.604 1.00 95.12 83 ASN A CA 1
ATOM 695 C C . ASN A 1 83 ? -1.165 14.113 9.314 1.00 95.12 83 ASN A C 1
ATOM 697 O O . ASN A 1 83 ? -0.316 14.972 9.553 1.00 95.12 83 ASN A O 1
ATOM 701 N N . PHE A 1 84 ? -0.848 12.901 8.859 1.00 96.75 84 PHE A N 1
ATOM 702 C CA . PHE A 1 84 ? 0.517 12.476 8.576 1.00 96.75 84 PHE A CA 1
ATOM 703 C C . PHE A 1 84 ? 0.685 12.254 7.077 1.00 96.75 84 PHE A C 1
ATOM 705 O O . PHE A 1 84 ? -0.066 11.488 6.480 1.00 96.75 84 PHE A O 1
ATOM 712 N N . GLU A 1 85 ? 1.674 12.907 6.482 1.00 96.56 85 GLU A N 1
ATOM 713 C CA . GLU A 1 85 ? 2.020 12.782 5.070 1.00 96.56 85 GLU A CA 1
ATOM 714 C C . GLU A 1 85 ? 3.538 12.689 4.947 1.00 96.56 85 GLU A C 1
ATOM 716 O O . GLU A 1 85 ? 4.265 13.449 5.589 1.00 96.56 85 GLU A O 1
ATOM 721 N N . THR A 1 86 ? 4.021 11.740 4.151 1.00 94.69 86 THR A N 1
ATOM 722 C CA . THR A 1 86 ? 5.451 11.573 3.913 1.00 94.69 86 THR A CA 1
ATOM 723 C C . THR A 1 86 ? 5.739 10.885 2.586 1.00 94.69 86 THR A C 1
ATOM 725 O O . THR A 1 86 ? 4.994 10.022 2.123 1.00 94.69 86 THR A O 1
ATOM 728 N N . ASN A 1 87 ? 6.896 11.221 2.023 1.00 91.81 87 ASN A N 1
ATOM 729 C CA . ASN A 1 87 ? 7.492 10.534 0.878 1.00 91.81 87 ASN A CA 1
ATOM 730 C C . ASN A 1 87 ? 8.729 9.711 1.292 1.00 91.81 87 ASN A C 1
ATOM 732 O O . ASN A 1 87 ? 9.417 9.145 0.442 1.00 91.81 87 ASN A O 1
ATOM 736 N N . SER A 1 88 ? 9.046 9.669 2.594 1.00 91.06 88 SER A N 1
ATOM 737 C CA . SER A 1 88 ? 10.200 8.967 3.159 1.00 91.06 88 SER A CA 1
ATOM 738 C C . SER A 1 88 ? 9.835 7.539 3.546 1.00 91.06 88 SER A C 1
ATOM 740 O O . SER A 1 88 ? 9.008 7.297 4.422 1.00 91.06 88 SER A O 1
ATOM 742 N N . ILE A 1 89 ? 10.515 6.568 2.944 1.0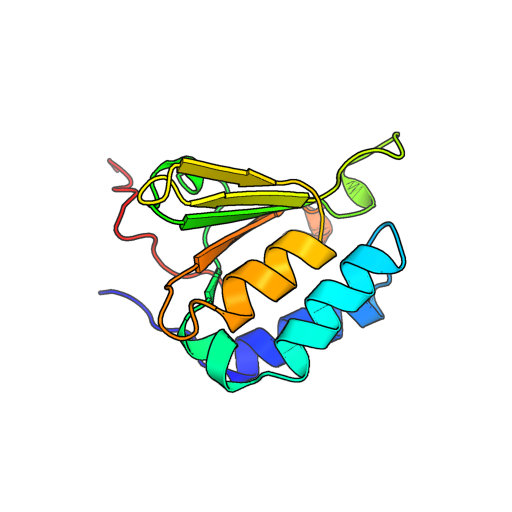0 90.44 89 ILE A N 1
ATOM 743 C CA . ILE A 1 89 ? 10.267 5.142 3.195 1.00 90.44 89 ILE A CA 1
ATOM 744 C C . ILE A 1 89 ? 10.568 4.747 4.642 1.00 90.44 89 ILE A C 1
ATOM 746 O O . ILE A 1 89 ? 9.829 3.960 5.231 1.00 90.44 89 ILE A O 1
ATOM 750 N N . SER A 1 90 ? 11.608 5.327 5.240 1.00 91.31 90 SER A N 1
ATOM 751 C CA . SER A 1 90 ? 11.937 5.097 6.649 1.00 91.31 90 SER A CA 1
ATOM 752 C C . SER A 1 90 ? 10.818 5.571 7.576 1.00 91.31 90 SER A C 1
ATOM 754 O O . SER A 1 90 ? 10.483 4.881 8.539 1.00 91.31 90 SER A O 1
ATOM 756 N N . GLU A 1 91 ? 10.208 6.717 7.267 1.00 94.38 91 GLU A N 1
ATOM 757 C CA . GLU A 1 91 ? 9.084 7.244 8.041 1.00 94.38 91 GLU A CA 1
ATOM 758 C C . GLU A 1 91 ? 7.825 6.397 7.848 1.00 94.38 91 GLU A C 1
ATOM 760 O O . GLU A 1 91 ? 7.154 6.099 8.832 1.00 94.38 91 GLU A O 1
ATOM 765 N N . VAL A 1 92 ? 7.548 5.924 6.626 1.00 94.69 92 VAL A N 1
ATOM 766 C CA . VAL A 1 92 ? 6.450 4.977 6.363 1.00 94.69 92 VAL A CA 1
ATOM 767 C C . VAL A 1 92 ? 6.623 3.699 7.177 1.00 94.69 92 VAL A C 1
ATOM 769 O O . VAL A 1 92 ? 5.693 3.277 7.862 1.00 94.69 92 VAL A O 1
ATOM 772 N N . ILE A 1 93 ? 7.809 3.088 7.153 1.00 94.06 93 ILE A N 1
ATOM 773 C CA . ILE A 1 93 ? 8.079 1.858 7.910 1.00 94.06 93 ILE A CA 1
ATOM 774 C C . ILE A 1 93 ? 7.886 2.104 9.407 1.00 94.06 93 ILE A C 1
ATOM 776 O O . ILE A 1 93 ? 7.183 1.333 10.060 1.00 94.06 93 ILE A O 1
ATOM 780 N N . HIS A 1 94 ? 8.449 3.190 9.942 1.00 95.50 94 HIS A N 1
ATOM 781 C CA . HIS A 1 94 ? 8.288 3.538 11.352 1.00 95.50 94 HIS A CA 1
ATOM 782 C C . HIS A 1 94 ? 6.814 3.756 11.724 1.00 95.50 94 HIS A C 1
ATOM 784 O O . HIS A 1 94 ? 6.339 3.258 12.746 1.00 95.50 94 HIS A O 1
ATOM 790 N N . PHE A 1 95 ? 6.063 4.441 10.861 1.00 96.12 95 PHE A N 1
ATOM 791 C CA . PHE A 1 95 ? 4.641 4.680 11.055 1.00 96.12 95 PHE A CA 1
ATOM 792 C C . PHE A 1 95 ? 3.841 3.372 11.069 1.00 96.12 95 PHE A C 1
ATOM 794 O O . PHE A 1 95 ? 3.006 3.178 11.953 1.00 96.12 95 PHE A O 1
ATOM 801 N N . LEU A 1 96 ? 4.113 2.444 10.148 1.00 95.50 96 LEU A N 1
ATOM 802 C CA . LEU A 1 96 ? 3.452 1.135 10.101 1.00 95.50 96 LEU A CA 1
ATOM 803 C C . LEU A 1 96 ? 3.790 0.271 11.322 1.00 95.50 96 LEU A C 1
ATOM 805 O O . LEU A 1 96 ? 2.903 -0.376 11.874 1.00 95.50 96 LEU A O 1
ATOM 809 N N . GLN A 1 97 ? 5.042 0.299 11.785 1.00 94.69 97 GLN A N 1
ATOM 810 C CA . GLN A 1 97 ? 5.463 -0.402 13.004 1.00 94.69 97 GLN A CA 1
ATOM 811 C C . GLN A 1 97 ? 4.701 0.089 14.239 1.00 94.69 97 GLN A C 1
ATOM 813 O O . GLN A 1 97 ? 4.316 -0.714 15.088 1.00 94.69 97 GLN A O 1
ATOM 818 N N . TYR A 1 98 ? 4.455 1.397 14.327 1.00 95.62 98 TYR A N 1
ATOM 819 C CA . TYR A 1 98 ? 3.684 1.987 15.421 1.00 95.62 98 TYR A CA 1
ATOM 820 C C . TYR A 1 98 ? 2.171 1.736 15.293 1.00 95.62 98 TYR A C 1
ATOM 822 O O . TYR A 1 98 ? 1.446 1.781 16.286 1.00 95.62 98 TYR A O 1
ATOM 830 N N . ASN A 1 99 ? 1.680 1.444 14.084 1.00 95.00 99 ASN A N 1
ATOM 831 C CA . ASN A 1 99 ? 0.259 1.272 13.779 1.00 95.00 99 ASN A CA 1
ATOM 832 C C . ASN A 1 99 ? -0.030 -0.092 13.107 1.00 95.00 99 ASN A C 1
ATOM 834 O O . ASN A 1 99 ? -0.510 -0.124 11.974 1.00 95.00 99 ASN A O 1
ATOM 838 N N . PRO A 1 100 ? 0.186 -1.234 13.788 1.00 91.62 100 PRO A N 1
ATOM 839 C CA . PRO A 1 100 ? 0.119 -2.566 13.169 1.00 91.62 100 PRO A CA 1
ATOM 840 C C . PRO A 1 100 ? -1.286 -2.997 12.713 1.00 91.62 100 PRO A C 1
ATOM 842 O O . PRO A 1 100 ? -1.423 -3.962 11.970 1.00 91.62 100 PRO A O 1
ATOM 845 N N . GLN A 1 101 ? -2.337 -2.316 13.175 1.00 93.31 101 GLN A N 1
ATOM 846 C CA . GLN A 1 101 ? -3.733 -2.598 12.807 1.00 93.31 101 GLN A CA 1
ATOM 847 C C . GLN A 1 101 ? -4.262 -1.677 11.701 1.00 93.31 101 GLN A C 1
ATOM 849 O O . GLN A 1 101 ? -5.453 -1.708 11.397 1.00 93.31 101 GLN A O 1
ATOM 854 N N . LEU A 1 102 ? -3.409 -0.817 11.145 1.00 95.31 102 LEU A N 1
ATOM 855 C CA . LEU A 1 102 ? -3.808 0.173 10.158 1.00 95.31 102 LEU A CA 1
ATOM 856 C C . LEU A 1 102 ? -4.100 -0.485 8.811 1.00 95.31 102 LEU A C 1
ATOM 858 O O . LEU A 1 102 ? -3.207 -1.077 8.215 1.00 95.31 102 LEU A O 1
ATOM 862 N N . GLU A 1 103 ? -5.327 -0.322 8.323 1.00 95.94 103 GLU A N 1
ATOM 863 C CA . GLU A 1 103 ? -5.678 -0.655 6.942 1.00 95.94 103 GLU A CA 1
ATOM 864 C C . GLU A 1 103 ? -5.061 0.399 6.005 1.00 95.94 103 GLU A C 1
ATOM 866 O O . GLU A 1 103 ? -5.301 1.598 6.176 1.00 95.94 103 GLU A O 1
ATOM 871 N N . VAL A 1 104 ? -4.267 -0.027 5.024 1.00 96.88 104 VAL A N 1
ATOM 872 C CA . VAL A 1 104 ? -3.575 0.852 4.067 1.00 96.88 104 VAL A CA 1
ATOM 873 C C . VAL A 1 104 ? -4.042 0.525 2.660 1.00 96.88 104 VAL A C 1
ATOM 875 O O . VAL A 1 104 ? -3.941 -0.613 2.210 1.00 96.88 104 VAL A O 1
ATOM 878 N N . TYR A 1 105 ? -4.512 1.537 1.944 1.00 96.81 105 TYR A N 1
ATOM 879 C CA . TYR A 1 105 ? -4.951 1.400 0.562 1.00 96.81 105 TYR A CA 1
ATOM 880 C C . TYR A 1 105 ? -3.787 1.761 -0.351 1.00 96.81 105 TYR A C 1
ATOM 882 O O . TYR A 1 105 ? -3.237 2.857 -0.248 1.00 96.81 105 TYR A O 1
ATOM 890 N N . ILE A 1 106 ? -3.373 0.829 -1.201 1.00 95.44 106 ILE A N 1
ATOM 891 C CA . ILE A 1 106 ? -2.167 0.938 -2.017 1.00 95.44 106 ILE A CA 1
ATOM 892 C C . ILE A 1 106 ? -2.564 1.059 -3.482 1.00 95.44 106 ILE A C 1
ATOM 894 O O . ILE A 1 106 ? -3.206 0.166 -4.027 1.00 95.44 106 ILE A O 1
ATOM 898 N N . GLY A 1 107 ? -2.141 2.137 -4.136 1.00 93.06 107 GLY A N 1
ATOM 899 C CA . GLY A 1 107 ? -2.251 2.283 -5.585 1.00 93.06 107 GLY A CA 1
ATOM 900 C C . GLY A 1 107 ? -0.873 2.241 -6.229 1.00 93.06 107 GLY A C 1
ATOM 901 O O . GLY A 1 107 ? 0.057 2.899 -5.763 1.00 93.06 107 GLY A O 1
ATOM 902 N N . ILE A 1 108 ? -0.723 1.479 -7.313 1.00 89.56 108 ILE A N 1
ATOM 903 C CA . ILE A 1 108 ? 0.554 1.362 -8.028 1.00 89.56 108 ILE A CA 1
ATOM 904 C C . ILE A 1 108 ? 0.405 1.890 -9.449 1.00 89.56 108 ILE A C 1
ATOM 906 O O . ILE A 1 108 ? -0.408 1.408 -10.236 1.00 89.56 108 ILE A O 1
ATOM 910 N N . LYS A 1 109 ? 1.247 2.860 -9.805 1.00 85.56 109 LYS A N 1
ATOM 911 C CA . LYS A 1 109 ? 1.335 3.418 -11.153 1.00 85.56 109 LYS A CA 1
ATOM 912 C C . LYS A 1 109 ? 2.407 2.701 -11.966 1.00 85.56 109 LYS A C 1
ATOM 914 O O . LYS A 1 109 ? 3.602 2.791 -11.665 1.00 85.56 109 LYS A O 1
ATOM 919 N N . MET A 1 110 ? 1.970 2.015 -13.020 1.00 79.06 110 MET A N 1
ATOM 920 C CA . MET A 1 110 ? 2.813 1.232 -13.928 1.00 79.06 110 MET A CA 1
ATOM 921 C C . MET A 1 110 ? 2.471 1.458 -15.403 1.00 79.06 110 MET A C 1
ATOM 923 O O . MET A 1 110 ? 1.448 2.052 -15.740 1.00 79.06 110 MET A O 1
ATOM 927 N N . GLU A 1 111 ? 3.363 1.011 -16.287 1.00 71.44 111 GLU A N 1
ATOM 928 C CA . GLU A 1 111 ? 3.147 1.023 -17.735 1.00 71.44 111 GLU A CA 1
ATOM 929 C C . GLU A 1 111 ? 1.981 0.106 -18.137 1.00 71.44 111 GLU A C 1
ATOM 931 O O . GLU A 1 111 ? 1.829 -0.988 -17.596 1.00 71.44 111 GLU A O 1
ATOM 936 N N . LYS A 1 112 ? 1.196 0.517 -19.145 1.00 67.00 112 LYS A N 1
ATOM 937 C CA . LYS A 1 112 ? -0.020 -0.195 -19.593 1.00 67.00 112 LYS A CA 1
ATOM 938 C C . LYS A 1 112 ? 0.191 -1.678 -19.917 1.00 67.00 112 LYS A C 1
ATOM 940 O O . LYS A 1 112 ? -0.716 -2.471 -19.706 1.00 67.00 112 LYS A O 1
ATOM 945 N N . LEU A 1 113 ? 1.358 -2.054 -20.441 1.00 62.59 113 LEU A N 1
ATOM 946 C CA . LEU A 1 113 ? 1.662 -3.446 -20.804 1.00 62.59 113 LEU A CA 1
ATOM 947 C C . LEU A 1 113 ? 1.900 -4.347 -19.582 1.00 62.59 113 LEU A C 1
ATOM 949 O O . LEU A 1 113 ? 1.802 -5.563 -19.698 1.00 62.59 113 LEU A O 1
ATOM 953 N N . LEU A 1 114 ? 2.193 -3.757 -18.422 1.00 65.25 114 LEU A N 1
ATOM 954 C CA . LEU A 1 114 ? 2.470 -4.454 -17.164 1.00 65.25 114 LEU A CA 1
ATOM 955 C C . LEU A 1 114 ? 1.249 -4.461 -16.230 1.00 65.25 114 LEU A C 1
ATOM 957 O O . LEU A 1 114 ? 1.271 -5.127 -15.202 1.00 65.25 114 LEU A O 1
ATOM 961 N N . CYS A 1 115 ? 0.164 -3.785 -16.627 1.00 67.75 115 CYS A N 1
ATOM 962 C CA . CYS A 1 115 ? -1.089 -3.703 -15.884 1.00 67.75 115 CYS A CA 1
ATOM 963 C C . CYS A 1 115 ? -1.815 -5.040 -15.708 1.00 67.75 115 CYS A C 1
ATOM 965 O O . CYS A 1 115 ? -2.743 -5.072 -14.922 1.00 67.75 115 CYS A O 1
ATOM 967 N N . ILE A 1 116 ? -1.457 -6.119 -16.410 1.00 78.06 116 ILE A N 1
ATOM 968 C CA . ILE A 1 116 ? -2.180 -7.396 -16.278 1.00 78.06 116 ILE A CA 1
ATOM 969 C C . ILE A 1 116 ? -1.901 -8.037 -14.913 1.00 78.06 116 ILE A C 1
ATOM 971 O O . ILE A 1 116 ? -2.834 -8.461 -14.247 1.00 78.06 116 ILE A O 1
ATOM 975 N N . GLU A 1 117 ? -0.648 -8.020 -14.455 1.00 81.50 117 GLU A N 1
ATOM 976 C CA . GLU A 1 117 ? -0.250 -8.739 -13.234 1.00 81.50 117 GLU A CA 1
ATOM 977 C C . GLU A 1 117 ? -0.770 -8.082 -11.955 1.00 81.50 117 GLU A C 1
ATOM 979 O O . GLU A 1 117 ? -0.918 -8.739 -10.929 1.00 81.50 117 GLU A O 1
ATOM 984 N N . ILE A 1 118 ? -1.072 -6.781 -12.001 1.00 84.06 118 ILE A N 1
ATOM 985 C CA . ILE A 1 118 ? -1.712 -6.114 -10.866 1.00 84.06 118 ILE A CA 1
ATOM 986 C C . ILE A 1 118 ? -3.197 -6.481 -10.752 1.00 84.06 118 ILE A C 1
ATOM 988 O O . ILE A 1 118 ? -3.714 -6.473 -9.641 1.00 84.06 118 ILE A O 1
ATOM 992 N N . LEU A 1 119 ? -3.884 -6.846 -11.847 1.00 85.94 119 LEU A N 1
ATOM 993 C CA . LEU A 1 119 ? -5.327 -7.143 -11.818 1.00 85.94 119 LEU A CA 1
ATOM 994 C C . LEU A 1 119 ? -5.668 -8.296 -10.873 1.00 85.94 119 LEU A C 1
ATOM 996 O O . LEU A 1 119 ? -6.715 -8.261 -10.235 1.00 85.94 119 LEU A O 1
ATOM 1000 N N . ASP A 1 120 ? -4.762 -9.262 -10.728 1.00 86.31 120 ASP A N 1
ATOM 1001 C CA . ASP A 1 120 ? -4.934 -10.423 -9.847 1.00 86.31 120 ASP A CA 1
ATOM 1002 C C . ASP A 1 120 ? -4.949 -10.063 -8.354 1.00 86.31 120 ASP A C 1
ATOM 1004 O O . ASP A 1 120 ? -5.320 -10.889 -7.514 1.00 86.31 120 ASP A O 1
A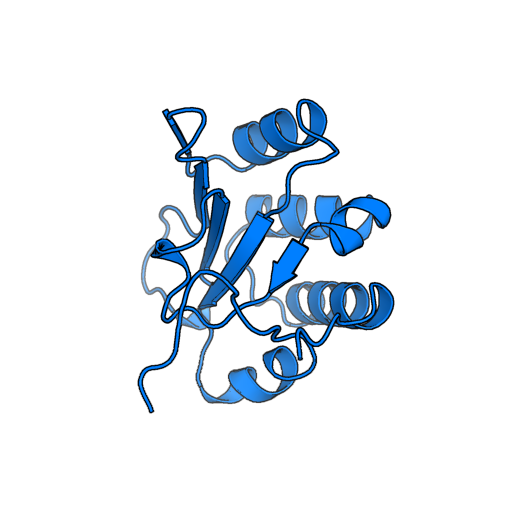TOM 1008 N N . ILE A 1 121 ? -4.542 -8.838 -8.008 1.00 91.69 121 ILE A N 1
ATOM 1009 C CA . ILE A 1 121 ? -4.500 -8.359 -6.627 1.00 91.69 121 ILE A CA 1
ATOM 1010 C C . ILE A 1 121 ? -5.354 -7.117 -6.366 1.00 91.69 121 ILE A C 1
ATOM 1012 O O . ILE A 1 121 ? -5.403 -6.682 -5.217 1.00 91.69 121 ILE A O 1
ATOM 1016 N N . ILE A 1 122 ? -6.021 -6.555 -7.382 1.00 91.06 122 ILE A N 1
ATOM 1017 C CA . ILE A 1 122 ? -6.912 -5.403 -7.199 1.00 91.06 122 ILE A CA 1
ATOM 1018 C C . ILE A 1 122 ? -8.150 -5.809 -6.386 1.00 91.06 122 ILE A C 1
ATOM 1020 O O . ILE A 1 122 ? -8.848 -6.775 -6.689 1.00 91.06 122 ILE A O 1
ATOM 1024 N N . GLU A 1 123 ? -8.431 -5.022 -5.355 1.00 92.25 123 GLU A N 1
ATOM 1025 C CA . GLU A 1 123 ? -9.581 -5.106 -4.465 1.00 92.25 123 GLU A CA 1
ATOM 1026 C C . GLU A 1 123 ? -10.554 -3.948 -4.729 1.00 92.25 123 GLU A C 1
ATOM 1028 O O . GLU A 1 123 ? -10.172 -2.865 -5.182 1.00 92.25 123 GLU A O 1
ATOM 1033 N N . GLU A 1 124 ? -11.829 -4.155 -4.392 1.00 89.81 124 GLU A N 1
ATOM 1034 C CA . GLU A 1 124 ? -12.813 -3.069 -4.374 1.00 89.81 124 GLU A CA 1
ATOM 1035 C C . GLU A 1 124 ? -12.456 -2.055 -3.276 1.00 89.81 124 GLU A C 1
ATOM 1037 O O . GLU A 1 124 ? -12.277 -2.416 -2.111 1.00 89.81 124 GLU A O 1
ATOM 1042 N N . ASN A 1 125 ? -12.416 -0.768 -3.623 1.00 90.19 125 ASN A N 1
ATOM 1043 C CA . ASN A 1 125 ? -12.216 0.302 -2.651 1.00 90.19 125 ASN A CA 1
ATOM 1044 C C . ASN A 1 125 ? -13.566 0.723 -2.028 1.00 90.19 125 ASN A C 1
ATOM 1046 O O . ASN A 1 125 ? -14.357 1.381 -2.701 1.00 90.19 125 ASN A O 1
ATOM 1050 N N . PRO A 1 126 ? -13.839 0.447 -0.737 1.00 90.56 126 PRO A N 1
ATOM 1051 C CA . PRO A 1 126 ? -15.114 0.796 -0.098 1.00 90.56 126 PRO A CA 1
ATOM 1052 C C . PRO A 1 126 ? -15.371 2.308 -0.010 1.00 90.56 126 PRO A C 1
ATOM 1054 O O . PRO A 1 126 ? -16.510 2.731 0.197 1.00 90.56 126 PRO A O 1
ATOM 1057 N N . PHE A 1 127 ? -14.328 3.130 -0.147 1.00 89.62 127 PHE A N 1
ATOM 1058 C CA . PHE A 1 127 ? -14.412 4.590 -0.099 1.00 89.62 127 PHE A CA 1
ATOM 1059 C C . PHE A 1 127 ? -14.629 5.223 -1.473 1.00 89.62 127 PHE A C 1
ATOM 1061 O O . PHE A 1 127 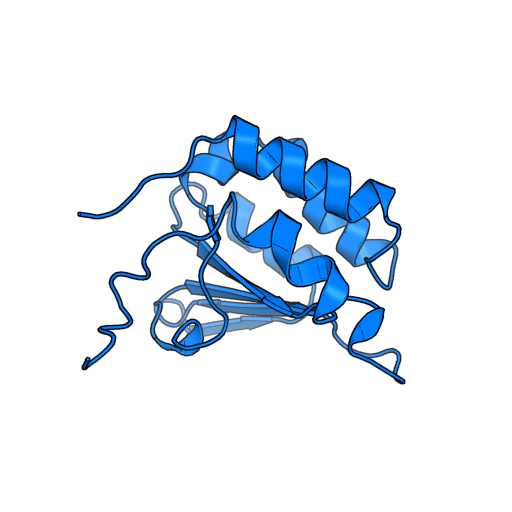? -14.924 6.417 -1.559 1.00 89.62 127 PHE A O 1
ATOM 1068 N N . TYR A 1 128 ? -14.493 4.439 -2.540 1.00 87.06 128 TYR A N 1
ATOM 1069 C CA . TYR A 1 128 ? -14.745 4.869 -3.902 1.00 87.06 128 TYR A CA 1
ATOM 1070 C C . TYR A 1 128 ? -15.955 4.104 -4.431 1.00 87.06 128 TYR A C 1
ATOM 1072 O O . TYR A 1 128 ? -15.879 2.933 -4.788 1.00 87.06 128 TYR A O 1
ATOM 1080 N N . LYS A 1 129 ? -17.108 4.774 -4.428 1.00 74.50 129 LYS A N 1
ATOM 1081 C CA . LYS A 1 129 ? -18.282 4.276 -5.137 1.00 74.50 129 LYS A CA 1
ATOM 1082 C C . LYS A 1 129 ? -18.101 4.655 -6.596 1.00 74.50 129 LYS A C 1
ATOM 1084 O O . LYS A 1 129 ? -18.144 5.839 -6.917 1.00 74.50 129 LYS A O 1
ATOM 1089 N N . ASP A 1 130 ? -17.853 3.658 -7.432 1.00 59.75 130 ASP A N 1
ATOM 1090 C CA . ASP A 1 130 ? -17.971 3.802 -8.877 1.00 59.75 130 ASP A CA 1
ATOM 1091 C C . ASP A 1 130 ? -19.466 4.061 -9.150 1.00 59.75 130 ASP A C 1
ATOM 1093 O O . ASP A 1 130 ? -20.292 3.152 -9.039 1.00 59.75 130 ASP A O 1
ATOM 1097 N N . ASP A 1 131 ? -19.846 5.329 -9.348 1.00 50.34 131 ASP A N 1
ATOM 1098 C CA . ASP A 1 131 ? -21.172 5.709 -9.852 1.00 50.34 131 ASP A CA 1
ATOM 1099 C C . ASP A 1 131 ? -21.237 5.248 -11.321 1.00 50.34 131 ASP A C 1
ATOM 1101 O O . ASP A 1 131 ? -21.001 6.028 -12.246 1.00 50.34 131 ASP A O 1
ATOM 1105 N N . LYS A 1 132 ? -21.491 3.956 -11.536 1.00 42.94 132 LYS A N 1
ATOM 1106 C CA . LYS A 1 132 ? -21.859 3.393 -12.841 1.00 42.94 132 LYS A CA 1
ATOM 1107 C C . LYS A 1 132 ? -23.333 3.033 -12.879 1.00 42.94 132 LYS A C 1
ATOM 1109 O O . LYS A 1 132 ? -23.808 2.370 -11.930 1.00 42.94 132 LYS A O 1
#

Foldseek 3Di:
DWDQADLVLVLVLLVVCVVVVFADDPLVVVLSVVCNVPSLCSSQEAEAEPVCQVLDQWEKEAETPAVDPDDDQRIWIDHNVVRDIDSGSVVVSVVCVVVVNHRYYYYYHDDPVPVPSCVSRHTDDPRDDPPD